Protein AF-A0A352CRG2-F1 (afdb_monomer)

Radius of gyration: 21.38 Å; Cα contacts (8 Å, |Δi|>4): 234; chains: 1; bounding box: 80×32×48 Å

Nearest PDB structures (foldseek):
  4ork-assembly2_B  TM=6.627E-01  e=2.868E-02  Staphylococcus aureus
  4ork-assembly3_C  TM=6.790E-01  e=1.159E-01  Staphylococcus aureus
  5iqh-assembly1_A  TM=6.568E-01  e=1.316E-01  Staphylococcus aureus
  6cav-assembly2_B  TM=5.443E-01  e=3.470E-02  Staphylococcus aureus
  5iqb-assembly1_A  TM=5.735E-01  e=1.021E-01  Staphylococcus aureus

Foldseek 3Di:
DDDDDDDDPPDDDDLQDEAEAECQPPPDADPVNVVVVVVCLVVRVYAYEYEQAEPRRVVVCVVVVVVVRYPYYHRAAADEQPPFDFPDADPFATKGDPDPWKIKGWGDLPDDPVVVVVVLVVQVVCVVVVHPGWNWDDWHHYPSTIIIMTTPDPDPPPDDD

Mean predicted aligned error: 10.31 Å

Sequence (161 aa):
MTRHSKMPPLRRSDPDARIVFDLEDLSYLSSMGLRIFLKLVKTEKSRISAVNVSPEVEDIFRMTGFDTLVDLSRKMRTVSADGCEIIGRGANGIVYRLNPDTIIKVFRADADISAVEREREKARAALLKGLPTAISYDVVRVGDSYGIVFEMIGACRSGRR

Secondary structure (DSSP, 8-state):
-----PPPP-----TT--EEEE-TT-----HHHHHHHHHHHHH--SPEEEEEE-HHHHHHHHHHTGGGTEEEEEPPPB---TT-EEEEEETTEEEEEEETTEEEEEEPTT--HHHHHHHHHHHHHHHHTT---PPEEEEEEETTEEEEEEE----------

Structure (mmCIF, N/CA/C/O backbone):
data_AF-A0A352CRG2-F1
#
_entry.id   AF-A0A352CRG2-F1
#
loop_
_atom_site.group_PDB
_atom_site.id
_atom_site.type_symbol
_atom_site.label_atom_id
_atom_site.label_alt_id
_atom_site.label_comp_id
_atom_site.label_asym_id
_atom_site.label_entity_id
_atom_site.label_seq_id
_atom_site.pdbx_PDB_ins_code
_atom_site.Cartn_x
_atom_site.Cartn_y
_atom_site.Cartn_z
_atom_site.occupancy
_atom_site.B_iso_or_equiv
_atom_site.auth_seq_id
_atom_site.auth_comp_id
_atom_site.auth_asym_id
_atom_site.auth_atom_id
_atom_site.pdbx_PDB_model_num
ATOM 1 N N . MET A 1 1 ? -45.956 5.974 14.005 1.00 36.09 1 MET A N 1
ATOM 2 C CA . MET A 1 1 ? -45.206 4.806 14.522 1.00 36.09 1 MET A CA 1
ATOM 3 C C . MET A 1 1 ? -44.542 4.118 13.339 1.00 36.09 1 MET A C 1
ATOM 5 O O . MET A 1 1 ? -45.182 3.312 12.681 1.00 36.09 1 MET A O 1
ATOM 9 N N . THR A 1 2 ? -43.301 4.478 13.013 1.00 35.69 2 THR A N 1
ATOM 10 C CA . THR A 1 2 ? -42.619 3.955 11.816 1.00 35.69 2 THR A CA 1
ATOM 11 C C . THR A 1 2 ? -41.452 3.091 12.271 1.00 35.69 2 THR A C 1
ATOM 13 O O . THR A 1 2 ? -40.553 3.560 12.965 1.00 35.69 2 THR A O 1
ATOM 16 N N . ARG A 1 3 ? -41.534 1.794 11.966 1.00 38.41 3 ARG A N 1
ATOM 17 C CA . ARG A 1 3 ? -40.576 0.768 12.385 1.00 38.41 3 ARG A CA 1
ATOM 18 C C . ARG A 1 3 ? -39.225 1.024 11.714 1.00 38.41 3 ARG A C 1
ATOM 20 O O . ARG A 1 3 ? -39.123 0.990 10.494 1.00 38.41 3 ARG A O 1
ATOM 27 N N . HIS A 1 4 ? -38.189 1.250 12.517 1.00 37.97 4 HIS A N 1
ATOM 28 C CA . HIS A 1 4 ? -36.805 1.159 12.066 1.00 37.97 4 HIS A CA 1
ATOM 29 C C . HIS A 1 4 ? -36.429 -0.318 11.930 1.00 37.97 4 HIS A C 1
ATOM 31 O O . HIS A 1 4 ? -36.310 -1.028 12.931 1.00 37.97 4 HIS A O 1
ATOM 37 N N . SER A 1 5 ? -36.247 -0.782 10.696 1.00 38.94 5 SER A N 1
ATOM 38 C CA . SER A 1 5 ? -35.639 -2.080 10.411 1.00 38.94 5 SER A CA 1
ATOM 39 C C . SER A 1 5 ? -34.173 -2.039 10.843 1.00 38.94 5 SER A C 1
ATOM 41 O O . SER A 1 5 ? -33.331 -1.443 10.177 1.00 38.94 5 SER A O 1
ATOM 43 N N . LYS A 1 6 ? -33.872 -2.626 12.005 1.00 39.84 6 LYS A N 1
ATOM 44 C CA . LYS A 1 6 ? -32.498 -2.874 12.452 1.00 39.84 6 LYS A CA 1
ATOM 45 C C . LYS A 1 6 ? -31.878 -3.941 11.546 1.00 39.84 6 LYS A C 1
ATOM 47 O O . LYS A 1 6 ? -32.430 -5.034 11.450 1.00 39.84 6 LYS A O 1
ATOM 52 N N . MET A 1 7 ? -30.725 -3.649 10.941 1.00 33.16 7 MET A N 1
ATOM 53 C CA . MET A 1 7 ? -29.838 -4.699 10.429 1.00 33.16 7 MET A CA 1
ATOM 54 C C . MET A 1 7 ? -29.457 -5.621 11.598 1.00 33.16 7 MET A C 1
ATOM 56 O O . MET A 1 7 ? -29.033 -5.111 12.643 1.00 33.16 7 MET A O 1
ATOM 60 N N . PRO A 1 8 ? -29.615 -6.948 11.475 1.00 36.31 8 PRO A N 1
ATOM 61 C CA . PRO A 1 8 ? -29.130 -7.860 12.497 1.00 36.31 8 PRO A CA 1
ATOM 62 C C . PRO A 1 8 ? -27.594 -7.808 12.524 1.00 36.31 8 PRO A C 1
ATOM 64 O O . PRO A 1 8 ? -26.971 -7.806 11.459 1.00 36.31 8 PRO A O 1
ATOM 67 N N . PRO A 1 9 ? -26.951 -7.757 13.704 1.00 42.97 9 PRO A N 1
ATOM 68 C CA . PRO A 1 9 ? -25.509 -7.912 13.769 1.00 42.97 9 PRO A CA 1
ATOM 69 C C . PRO A 1 9 ? -25.166 -9.357 13.395 1.00 42.97 9 PRO A C 1
ATOM 71 O O . PRO A 1 9 ? -25.642 -10.299 14.031 1.00 42.97 9 PRO A O 1
ATOM 74 N N . LEU A 1 10 ? -24.341 -9.530 12.362 1.00 45.72 10 LEU A N 1
ATOM 75 C CA . LEU A 1 10 ? -23.694 -10.798 12.033 1.00 45.72 10 LEU A CA 1
ATOM 76 C C . LEU A 1 10 ? -22.718 -11.133 13.174 1.00 45.72 10 LEU A C 1
ATOM 78 O O . LEU A 1 10 ? -21.550 -10.762 13.137 1.00 45.72 10 LEU A O 1
ATOM 82 N N . ARG A 1 11 ? -23.214 -11.759 14.247 1.00 49.91 11 ARG A N 1
ATOM 83 C CA . ARG A 1 11 ? -22.392 -12.195 15.382 1.00 49.91 11 ARG A CA 1
ATOM 84 C C . ARG A 1 11 ? -21.908 -13.619 15.152 1.00 49.91 11 ARG A C 1
ATOM 86 O O . ARG A 1 11 ? -22.693 -14.559 15.217 1.00 49.91 11 ARG A O 1
ATOM 93 N N . ARG A 1 12 ? -20.596 -13.770 14.975 1.00 43.00 12 ARG A N 1
ATOM 94 C CA . ARG A 1 12 ? -19.885 -15.004 15.316 1.00 43.00 12 ARG A CA 1
ATOM 95 C C . ARG A 1 12 ? -19.279 -14.774 16.699 1.00 43.00 12 ARG A C 1
ATOM 97 O O . ARG A 1 12 ? -18.514 -13.838 16.893 1.00 43.00 12 ARG A O 1
ATOM 104 N N . SER A 1 13 ? -19.749 -15.528 17.682 1.00 45.78 13 SER A N 1
ATOM 105 C CA . SER A 1 13 ? -19.364 -15.406 19.087 1.00 45.78 13 SER A CA 1
ATOM 106 C C . SER A 1 13 ? -17.970 -15.988 19.309 1.00 45.78 13 SER A C 1
ATOM 108 O O . SER A 1 13 ? -17.853 -17.177 19.583 1.00 45.78 13 SER A O 1
ATOM 110 N N . ASP A 1 14 ? -16.949 -15.140 19.196 1.00 51.28 14 ASP A N 1
ATOM 111 C CA . ASP A 1 14 ? -15.585 -15.407 19.657 1.00 51.28 14 ASP A CA 1
ATOM 112 C C . ASP A 1 14 ? -15.127 -14.228 20.542 1.00 51.28 14 ASP A C 1
ATOM 114 O O . ASP A 1 14 ? -15.203 -13.082 20.095 1.00 51.28 14 ASP A O 1
ATOM 118 N N . PRO A 1 15 ? -14.690 -14.445 21.797 1.00 50.12 15 PRO A N 1
ATOM 119 C CA . PRO A 1 15 ? -14.275 -13.371 22.712 1.00 50.12 15 PRO A CA 1
ATOM 120 C C . PRO A 1 15 ? -13.057 -12.565 22.234 1.00 50.12 15 PRO A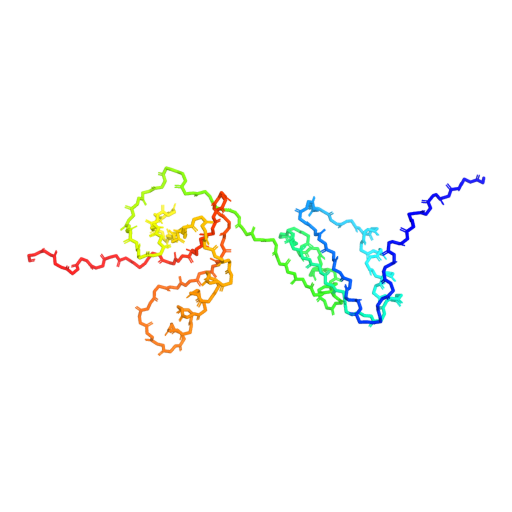 C 1
ATOM 122 O O . PRO A 1 15 ? -12.918 -11.401 22.604 1.00 50.12 15 PRO A O 1
ATOM 125 N N . ASP A 1 16 ? -12.220 -13.171 21.389 1.00 56.00 16 ASP A N 1
ATOM 126 C CA . ASP A 1 16 ? -11.061 -12.544 20.738 1.00 56.00 16 ASP A CA 1
ATOM 127 C C . ASP A 1 16 ? -11.359 -12.086 19.299 1.00 56.00 16 ASP A C 1
ATOM 129 O O . ASP A 1 16 ? -10.449 -11.686 18.565 1.00 56.00 16 ASP A O 1
A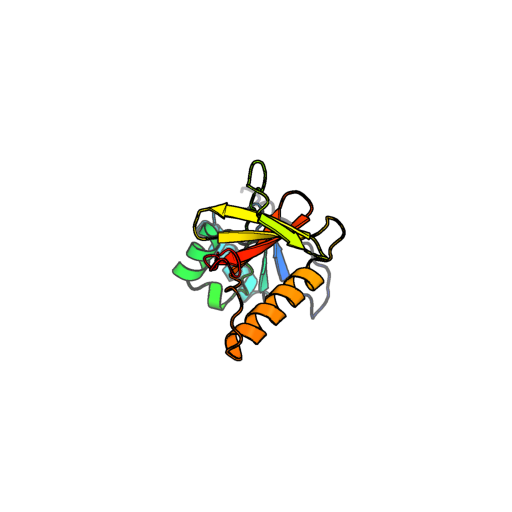TOM 133 N N . ALA A 1 17 ? -12.626 -12.139 18.865 1.00 62.12 17 ALA A N 1
ATOM 134 C CA . ALA A 1 17 ? -13.015 -11.720 17.527 1.00 62.12 17 ALA A CA 1
ATOM 135 C C . ALA A 1 17 ? -12.724 -10.227 17.340 1.00 62.12 17 ALA A C 1
ATOM 137 O O . ALA A 1 17 ? -13.428 -9.352 17.846 1.00 62.12 17 ALA A O 1
ATOM 138 N N . ARG A 1 18 ? -11.667 -9.931 16.584 1.00 73.81 18 ARG A N 1
ATOM 139 C CA . ARG A 1 18 ? -11.384 -8.575 16.119 1.00 73.81 18 ARG A CA 1
ATOM 140 C C . ARG A 1 18 ? -12.398 -8.202 15.053 1.00 73.81 18 ARG A C 1
ATOM 142 O O . ARG A 1 18 ? -12.633 -8.960 14.114 1.00 73.81 18 ARG A O 1
ATOM 149 N N . ILE A 1 19 ? -12.977 -7.017 15.191 1.00 84.56 19 ILE A N 1
ATOM 150 C CA . ILE A 1 19 ? -13.905 -6.487 14.198 1.00 84.56 19 ILE A CA 1
ATOM 151 C C . ILE A 1 19 ? -13.077 -5.793 13.124 1.00 84.56 19 ILE A C 1
ATOM 153 O O . ILE A 1 19 ? -12.396 -4.806 13.405 1.00 84.56 19 ILE A O 1
ATOM 157 N N . VAL A 1 20 ? -13.145 -6.321 11.905 1.00 88.44 20 VAL A N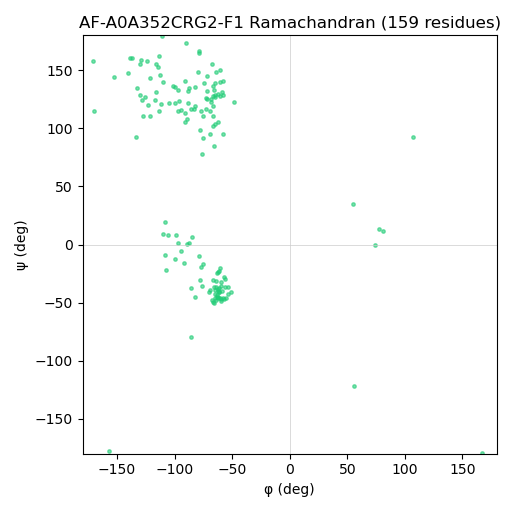 1
ATOM 158 C CA . VAL A 1 20 ? -12.467 -5.767 10.733 1.00 88.44 20 VAL A CA 1
ATOM 159 C C . VAL A 1 20 ? -13.518 -5.228 9.769 1.00 88.44 20 VAL A C 1
ATOM 161 O O . VAL A 1 20 ? -14.387 -5.971 9.315 1.00 88.44 20 VAL A O 1
ATOM 164 N N . PHE A 1 21 ? -13.442 -3.934 9.473 1.00 89.81 21 PHE A N 1
ATOM 165 C CA . PHE A 1 21 ? -14.234 -3.273 8.444 1.00 89.81 21 PHE A CA 1
ATOM 166 C C . PHE A 1 21 ? -13.436 -3.230 7.150 1.00 89.81 21 PHE A C 1
ATOM 168 O O . PHE A 1 21 ? -12.399 -2.575 7.098 1.00 89.81 21 PHE A O 1
ATOM 175 N N . ASP A 1 22 ? -13.920 -3.901 6.112 1.00 90.62 22 ASP A N 1
ATOM 176 C CA . ASP A 1 22 ? -13.399 -3.714 4.762 1.00 90.62 22 ASP A CA 1
ATOM 177 C C . ASP A 1 22 ? -14.076 -2.496 4.125 1.00 90.62 22 ASP A C 1
ATOM 179 O O . ASP A 1 22 ? -15.302 -2.459 3.997 1.00 90.62 22 ASP A O 1
ATOM 183 N N . LEU A 1 23 ? -13.283 -1.472 3.810 1.00 93.06 23 LEU A N 1
ATOM 184 C CA . LEU A 1 23 ? -13.744 -0.199 3.259 1.00 93.06 23 LEU A CA 1
ATOM 185 C C . LEU A 1 23 ? -13.370 -0.032 1.778 1.00 93.06 23 LEU A C 1
ATOM 187 O O . LEU A 1 23 ? -13.387 1.094 1.288 1.00 93.06 23 LEU A O 1
ATOM 191 N N . GLU A 1 24 ? -13.061 -1.123 1.064 1.00 89.94 24 GLU A N 1
ATOM 192 C CA . GLU A 1 24 ? -12.575 -1.081 -0.323 1.00 89.94 24 GLU A CA 1
ATOM 193 C C . GLU A 1 24 ? -13.441 -0.228 -1.268 1.00 89.94 24 GLU A C 1
ATOM 195 O O . GLU A 1 24 ? -12.893 0.528 -2.080 1.00 89.94 24 GLU A O 1
ATOM 200 N N . ASP A 1 25 ? -14.766 -0.320 -1.135 1.00 90.44 25 ASP A N 1
ATOM 201 C CA . ASP A 1 25 ? -15.750 0.391 -1.965 1.00 90.44 25 ASP A CA 1
ATOM 202 C C . ASP A 1 25 ? -16.276 1.691 -1.328 1.00 90.44 25 ASP A C 1
ATOM 204 O O . ASP A 1 25 ? -17.136 2.373 -1.893 1.00 90.44 25 ASP A O 1
ATOM 208 N N . LEU A 1 26 ? -15.787 2.062 -0.139 1.00 90.75 26 LEU A N 1
ATOM 209 C CA . LEU A 1 26 ? -16.226 3.268 0.553 1.00 90.75 26 LEU A CA 1
ATOM 210 C C . LEU A 1 26 ? -15.363 4.465 0.137 1.00 90.75 26 LEU A C 1
ATOM 212 O O . LEU A 1 26 ? -14.221 4.603 0.561 1.00 90.75 26 LEU A O 1
ATOM 216 N N . SER A 1 27 ? -15.939 5.371 -0.651 1.00 87.94 27 SER A N 1
ATOM 217 C CA . SER A 1 27 ? -15.269 6.598 -1.109 1.00 87.94 27 SER A CA 1
ATOM 218 C C . SER A 1 27 ? -15.483 7.811 -0.201 1.00 87.94 27 SER A C 1
ATOM 220 O O . SER A 1 27 ? -14.777 8.810 -0.315 1.00 87.94 27 SER A O 1
ATOM 222 N N . TYR A 1 28 ? -16.474 7.760 0.692 1.00 91.38 28 TYR A N 1
ATOM 223 C CA . TYR A 1 28 ? -16.806 8.871 1.575 1.00 91.38 28 TYR A CA 1
ATOM 224 C C . TYR A 1 28 ? -17.440 8.392 2.877 1.00 91.38 28 TYR A C 1
ATOM 226 O O . TYR A 1 28 ? -18.250 7.463 2.892 1.00 91.38 28 TYR A O 1
ATOM 234 N N . LEU A 1 29 ? -17.126 9.085 3.974 1.00 91.56 29 LEU A N 1
ATOM 235 C CA . LEU A 1 29 ? -17.644 8.773 5.298 1.00 91.56 29 LEU A CA 1
ATOM 236 C C . LEU A 1 29 ? -18.278 10.019 5.936 1.00 91.56 29 LEU A C 1
ATOM 238 O O . LEU A 1 29 ? -17.612 10.985 6.294 1.00 91.56 29 LEU A O 1
ATOM 242 N N . SER A 1 30 ? -19.605 9.995 6.072 1.00 92.44 30 SER A N 1
ATOM 243 C CA . SER A 1 30 ? -20.375 11.115 6.626 1.00 92.44 30 SER A CA 1
ATOM 244 C C . SER A 1 30 ? -20.316 11.177 8.158 1.00 92.44 30 SER A C 1
ATOM 246 O O . SER A 1 30 ? -20.001 10.197 8.836 1.00 92.44 30 SER A O 1
ATOM 248 N N . SER A 1 31 ? -20.751 12.301 8.742 1.00 91.31 31 SER A N 1
ATOM 249 C CA . SER A 1 31 ? -20.862 12.451 10.205 1.00 91.31 31 SER A CA 1
ATOM 250 C C . SER A 1 31 ? -21.761 11.396 10.866 1.00 91.31 31 SER A C 1
ATOM 252 O O . SER A 1 31 ? -21.570 11.050 12.032 1.00 91.31 31 SER A O 1
ATOM 254 N N . MET A 1 32 ? -22.750 10.863 10.143 1.00 90.12 32 MET A N 1
ATOM 255 C CA . MET A 1 32 ? -23.598 9.782 10.642 1.00 90.12 32 MET A CA 1
ATOM 256 C C . MET A 1 32 ? -22.868 8.434 10.611 1.00 90.12 32 MET A C 1
ATOM 258 O O . MET A 1 32 ? -23.005 7.662 11.557 1.00 90.12 32 MET A O 1
ATOM 262 N N . GLY A 1 33 ? -22.028 8.198 9.598 1.00 88.81 33 GLY A N 1
ATOM 263 C CA . GLY A 1 33 ? -21.127 7.044 9.540 1.00 88.81 33 GLY A CA 1
ATOM 264 C C . GLY A 1 33 ? -20.138 7.021 10.708 1.00 88.81 33 GLY A C 1
ATOM 265 O O . GLY A 1 33 ? -20.033 6.014 11.404 1.00 88.81 33 GLY A O 1
ATOM 266 N N . LEU A 1 34 ? -19.505 8.158 11.018 1.00 90.62 34 LEU A N 1
ATOM 267 C CA . LEU A 1 34 ? -18.592 8.274 12.168 1.00 90.62 34 LEU A CA 1
ATOM 268 C C . LEU A 1 34 ? -19.282 7.935 13.494 1.00 90.62 34 LEU A C 1
ATOM 270 O O . LEU A 1 34 ? -18.717 7.252 14.346 1.00 90.62 34 LEU A O 1
ATOM 274 N N . ARG A 1 35 ? -20.538 8.363 13.676 1.00 90.38 35 ARG A N 1
ATOM 275 C CA . ARG A 1 35 ? -21.312 8.033 14.885 1.00 90.38 35 ARG A CA 1
ATOM 276 C C . ARG A 1 35 ? -21.574 6.533 15.022 1.00 90.38 35 ARG A C 1
ATOM 278 O O . ARG A 1 35 ? -21.647 6.047 16.151 1.00 90.38 35 ARG A O 1
ATOM 285 N N . ILE A 1 36 ? -21.699 5.806 13.911 1.00 88.12 36 ILE A N 1
ATOM 286 C CA . ILE A 1 36 ? -21.822 4.343 13.923 1.00 88.12 36 ILE A CA 1
ATOM 287 C C . ILE A 1 36 ? -20.511 3.720 14.413 1.00 88.12 36 ILE A C 1
ATOM 289 O O . ILE A 1 36 ? -20.552 2.940 15.365 1.00 88.12 36 ILE A O 1
ATOM 293 N N . PHE A 1 37 ? -19.365 4.131 13.857 1.00 85.81 37 PHE A N 1
ATOM 294 C CA . PHE A 1 37 ? -18.044 3.700 14.336 1.00 85.81 37 PHE A CA 1
ATOM 295 C C . PHE A 1 37 ? -17.863 3.993 15.827 1.00 85.81 37 PHE A C 1
ATOM 297 O O . PHE A 1 37 ? -17.492 3.106 16.587 1.00 85.81 37 PHE A O 1
ATOM 304 N N . LEU A 1 38 ? -18.220 5.193 16.286 1.00 87.88 38 LEU A N 1
ATOM 305 C CA . LEU A 1 38 ? -18.092 5.570 17.695 1.00 87.88 38 LEU A CA 1
ATOM 306 C C . LEU A 1 38 ? -18.961 4.703 18.611 1.00 87.88 38 LEU A C 1
ATOM 308 O O . LEU A 1 38 ? -18.548 4.335 19.709 1.00 87.88 38 LEU A O 1
ATOM 312 N N . LYS A 1 39 ? -20.183 4.379 18.177 1.00 88.12 39 LYS A N 1
ATOM 313 C CA . LYS A 1 39 ? -21.074 3.494 18.930 1.00 88.12 39 LYS A CA 1
ATOM 314 C C . LYS A 1 39 ? -20.503 2.082 19.015 1.00 88.12 39 LYS A C 1
ATOM 316 O O . LYS A 1 39 ? -20.604 1.470 20.074 1.00 88.12 39 LYS A O 1
ATOM 321 N N . LEU A 1 40 ? -19.896 1.590 17.937 1.00 85.75 40 LEU A N 1
ATOM 322 C CA . LEU A 1 40 ? -19.236 0.288 17.902 1.00 85.75 40 LEU A CA 1
ATOM 323 C C . LEU A 1 40 ? -18.011 0.262 18.814 1.00 85.75 40 LEU A C 1
ATOM 325 O O . LEU A 1 40 ? -17.975 -0.580 19.697 1.00 85.75 40 LEU A O 1
ATOM 329 N N . VAL A 1 41 ? -17.103 1.237 18.704 1.00 84.44 41 VAL A N 1
ATOM 330 C CA . VAL A 1 41 ? -15.931 1.381 19.593 1.00 84.44 41 VAL A CA 1
ATOM 331 C C . VAL A 1 41 ? -16.340 1.415 21.072 1.00 84.44 41 VAL A C 1
ATOM 333 O O . VAL A 1 41 ? -15.644 0.884 21.925 1.00 84.44 41 VAL A O 1
ATOM 336 N N . LYS A 1 42 ? -17.483 2.030 21.404 1.00 85.31 42 LYS A N 1
ATOM 337 C CA . LYS A 1 42 ? -17.993 2.071 22.787 1.00 85.31 42 LYS A CA 1
ATOM 338 C C . LYS A 1 42 ? -18.666 0.777 23.244 1.00 85.31 42 LYS A C 1
ATOM 340 O O . LYS A 1 42 ? -18.707 0.511 24.442 1.00 85.31 42 LYS A O 1
ATOM 345 N N . THR A 1 43 ? -19.275 0.036 22.323 1.00 84.69 43 THR A N 1
ATOM 346 C CA . THR A 1 43 ? -20.027 -1.189 22.639 1.00 84.69 43 THR A CA 1
ATOM 347 C C . THR A 1 43 ? -19.098 -2.394 22.700 1.00 84.69 43 THR A C 1
ATOM 349 O O . THR A 1 43 ? -19.266 -3.272 23.543 1.00 84.69 43 THR A O 1
ATOM 352 N N . GLU A 1 44 ? -18.114 -2.419 21.812 1.00 80.62 44 GLU A N 1
ATOM 353 C CA . GLU A 1 44 ? -17.185 -3.516 21.628 1.00 80.62 44 GLU A CA 1
ATOM 354 C C . GLU A 1 44 ? -15.883 -3.170 22.351 1.00 80.62 44 GLU A C 1
ATOM 356 O O . GLU A 1 44 ? -15.260 -2.146 22.093 1.00 80.62 44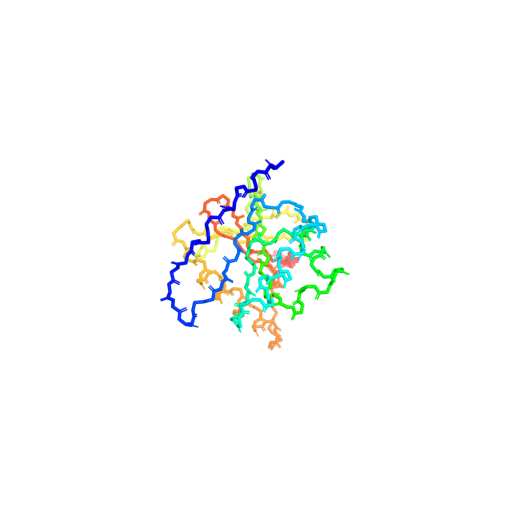 GLU A O 1
ATOM 361 N N . LYS A 1 45 ? -15.477 -4.016 23.302 1.00 71.19 45 LYS A N 1
ATOM 362 C CA . LYS A 1 45 ? -14.219 -3.834 24.050 1.00 71.19 45 LYS A CA 1
ATOM 363 C C . LYS A 1 45 ? -12.989 -4.279 23.250 1.00 71.19 45 LYS A C 1
ATOM 365 O O . LYS A 1 45 ? -11.861 -4.065 23.685 1.00 71.19 45 LYS A O 1
ATOM 370 N N . SER A 1 46 ? -13.214 -4.944 22.119 1.00 71.38 46 SER A N 1
ATOM 371 C CA . SER A 1 46 ? -12.194 -5.434 21.198 1.00 71.38 46 SER A CA 1
ATOM 372 C C . SER A 1 46 ? -11.677 -4.319 20.294 1.00 71.38 46 SER A C 1
ATOM 374 O O . SER A 1 46 ? -12.423 -3.429 19.888 1.00 71.38 46 SER A O 1
ATOM 376 N N . ARG A 1 47 ? -10.403 -4.419 19.912 1.00 74.25 47 ARG A N 1
ATOM 377 C CA . ARG A 1 47 ? -9.768 -3.503 18.961 1.00 74.25 47 ARG A CA 1
ATOM 378 C C . ARG A 1 47 ? -10.460 -3.599 17.594 1.00 74.25 47 ARG A C 1
ATOM 380 O O . ARG A 1 47 ? -10.673 -4.704 17.091 1.00 74.25 47 ARG A O 1
ATOM 387 N N . ILE A 1 48 ? -10.832 -2.449 17.034 1.00 87.75 48 ILE A N 1
ATOM 388 C CA . ILE A 1 48 ? -11.490 -2.338 15.728 1.00 87.75 48 ILE A CA 1
ATOM 389 C C . ILE A 1 48 ? -10.441 -1.954 14.688 1.00 87.75 48 ILE A C 1
ATOM 391 O O . ILE A 1 48 ? -9.640 -1.049 14.923 1.00 87.75 48 ILE A O 1
ATOM 395 N N . SER A 1 49 ? -10.471 -2.614 13.535 1.00 90.38 49 SER A N 1
ATOM 396 C CA . SER A 1 49 ? -9.606 -2.294 12.401 1.00 90.38 49 SER A CA 1
ATOM 397 C C . SER A 1 49 ? -10.443 -1.943 11.176 1.00 90.38 49 SER A C 1
ATOM 399 O O . SER A 1 49 ? -11.489 -2.546 10.943 1.00 90.38 49 SER A O 1
ATOM 401 N N . ALA A 1 50 ? -9.981 -0.985 10.382 1.00 91.06 50 ALA A N 1
ATOM 402 C CA . ALA A 1 50 ? -10.518 -0.679 9.065 1.00 91.06 50 ALA A CA 1
ATOM 403 C C . ALA A 1 50 ? -9.425 -0.924 8.022 1.00 91.06 50 ALA A C 1
ATOM 405 O O . ALA A 1 50 ? -8.329 -0.378 8.129 1.00 91.06 50 ALA A O 1
ATOM 406 N N . VAL A 1 51 ? -9.711 -1.766 7.035 1.00 92.31 51 VAL A N 1
ATOM 407 C CA . VAL A 1 51 ? -8.787 -2.142 5.961 1.00 92.31 51 VAL A CA 1
ATOM 408 C C . VAL A 1 51 ? -9.287 -1.622 4.622 1.00 92.31 51 VAL A C 1
ATOM 410 O O . VAL A 1 51 ? -10.453 -1.254 4.489 1.00 92.31 51 VAL A O 1
ATOM 413 N N . ASN A 1 52 ? -8.390 -1.571 3.639 1.00 91.56 52 ASN A N 1
ATOM 414 C CA . ASN A 1 52 ? -8.666 -1.038 2.307 1.00 91.56 52 ASN A CA 1
ATOM 415 C C . ASN A 1 52 ? -9.221 0.397 2.320 1.00 91.56 52 ASN A C 1
ATOM 417 O O . ASN A 1 52 ? -10.039 0.769 1.484 1.00 91.56 52 ASN A O 1
ATOM 421 N N . VAL A 1 53 ? -8.759 1.217 3.267 1.00 93.06 53 VAL A N 1
ATOM 422 C CA . VAL A 1 53 ? -9.244 2.589 3.451 1.00 93.06 53 VAL A CA 1
ATOM 423 C C . VAL A 1 53 ? -8.729 3.494 2.328 1.00 93.06 53 VAL A C 1
ATOM 425 O O . VAL A 1 53 ? -7.519 3.553 2.088 1.00 93.06 53 VAL A O 1
ATOM 428 N N . SER A 1 54 ? -9.628 4.199 1.634 1.00 92.56 54 SER A N 1
ATOM 429 C CA . SER A 1 54 ? -9.237 5.187 0.618 1.00 92.56 54 SER A CA 1
ATOM 430 C C . SER A 1 54 ? -8.532 6.397 1.257 1.00 92.56 54 SER A C 1
ATOM 432 O O . SER A 1 54 ? -8.784 6.689 2.430 1.00 92.56 54 SER A O 1
ATOM 434 N N . PRO A 1 55 ? -7.683 7.135 0.515 1.00 91.19 55 PRO A N 1
ATOM 435 C CA . PRO A 1 55 ? -7.049 8.353 1.026 1.00 91.19 55 PRO A CA 1
ATOM 436 C C . PRO A 1 55 ? -8.058 9.368 1.581 1.00 91.19 55 PRO A C 1
ATOM 438 O O . PRO A 1 55 ? -7.857 9.908 2.663 1.00 91.19 55 PRO A O 1
ATOM 441 N N . GLU A 1 56 ? -9.183 9.566 0.891 1.00 92.19 56 GLU A N 1
ATOM 442 C CA . GLU A 1 56 ? -10.230 10.516 1.279 1.00 92.19 56 GLU A CA 1
ATOM 443 C C . GLU A 1 56 ? -10.897 10.114 2.598 1.00 92.19 56 GLU A C 1
ATOM 445 O O . GLU A 1 56 ? -11.147 10.951 3.467 1.00 92.19 56 GLU A O 1
ATOM 450 N N . VAL A 1 57 ? -11.183 8.821 2.770 1.00 93.88 57 VAL A N 1
ATOM 451 C CA . VAL A 1 57 ? -11.774 8.303 4.006 1.00 93.88 57 VAL A CA 1
ATOM 452 C C . VAL A 1 57 ? -10.761 8.352 5.148 1.00 93.88 57 VAL A C 1
ATOM 454 O O . VAL A 1 57 ? -11.118 8.739 6.260 1.00 93.88 57 VAL A O 1
ATOM 457 N N . GLU A 1 58 ? -9.499 8.011 4.893 1.00 93.88 58 GLU A N 1
ATOM 458 C CA . GLU A 1 58 ? -8.432 8.105 5.890 1.00 93.88 58 GLU A CA 1
ATOM 459 C C . GLU A 1 58 ? -8.220 9.545 6.370 1.00 93.88 58 GLU A C 1
ATOM 461 O O . GLU A 1 58 ? -8.078 9.770 7.573 1.00 93.88 58 GLU A O 1
ATOM 466 N N . ASP A 1 59 ? -8.261 10.524 5.466 1.00 93.81 59 ASP A N 1
ATOM 467 C CA . ASP A 1 59 ? -8.171 11.941 5.819 1.00 93.81 59 ASP A CA 1
ATOM 468 C C . ASP A 1 59 ? -9.339 12.370 6.715 1.00 93.81 59 ASP A C 1
ATOM 470 O O . ASP A 1 59 ? -9.132 13.092 7.690 1.00 93.81 59 ASP A O 1
ATOM 474 N N . ILE A 1 60 ? -10.556 11.868 6.470 1.00 94.81 60 ILE A N 1
ATOM 475 C CA . ILE A 1 60 ? -11.705 12.090 7.365 1.00 94.81 60 ILE A CA 1
ATOM 476 C C . ILE A 1 60 ? -11.454 11.459 8.742 1.00 94.81 60 ILE A C 1
ATOM 478 O O . ILE A 1 60 ? -11.698 12.109 9.764 1.00 94.81 60 ILE A O 1
ATOM 482 N N . PHE A 1 61 ? -10.957 10.218 8.798 1.00 94.19 61 PHE A N 1
ATOM 483 C CA . PHE A 1 61 ? -10.616 9.556 10.062 1.00 94.19 61 PHE A CA 1
ATOM 484 C C . PHE A 1 61 ? -9.592 10.371 10.863 1.00 94.19 61 PHE A C 1
ATOM 486 O O . PHE A 1 61 ? -9.823 10.627 12.044 1.00 94.19 61 PHE A O 1
ATOM 493 N N . ARG A 1 62 ? -8.520 10.842 10.216 1.00 93.38 62 ARG A N 1
ATOM 494 C CA . ARG A 1 62 ? -7.467 11.659 10.843 1.00 93.38 62 ARG A CA 1
ATOM 495 C C . ARG A 1 62 ? -7.964 13.036 11.267 1.00 93.38 62 ARG A C 1
ATOM 497 O O . ARG A 1 62 ? -7.747 13.446 12.402 1.00 93.38 62 ARG A O 1
ATOM 504 N N . MET A 1 63 ? -8.676 13.745 10.389 1.00 93.19 63 MET A N 1
ATOM 505 C CA . MET A 1 63 ? -9.218 15.080 10.677 1.00 93.19 63 MET A CA 1
ATOM 506 C C . MET A 1 63 ? -10.171 15.058 11.878 1.00 93.19 63 MET A C 1
ATOM 508 O O . MET A 1 63 ? -10.258 16.030 12.626 1.00 93.19 63 MET A O 1
ATOM 512 N N . THR A 1 64 ? -10.887 13.949 12.072 1.00 92.38 64 THR A N 1
ATOM 513 C CA . THR A 1 64 ? -11.824 13.775 13.190 1.00 92.38 64 THR A CA 1
ATOM 514 C C . THR A 1 64 ? -11.223 13.073 14.411 1.00 92.38 64 THR A C 1
ATOM 516 O O . THR A 1 64 ? -11.895 12.990 15.440 1.00 92.38 64 THR A O 1
ATOM 519 N N . GLY A 1 65 ? -9.977 12.593 14.329 1.00 90.56 65 GLY A N 1
ATOM 520 C CA . GLY A 1 65 ? -9.254 11.911 15.408 1.00 90.56 65 GLY A CA 1
ATOM 521 C C . GLY A 1 65 ? -9.661 10.453 15.652 1.00 90.56 65 GLY A C 1
ATOM 522 O O . GLY A 1 65 ? -9.318 9.879 16.688 1.00 90.56 65 GLY A O 1
ATOM 523 N N . PHE A 1 66 ? -10.415 9.834 14.740 1.00 90.19 66 PHE A N 1
ATOM 524 C CA . PHE A 1 66 ? -10.845 8.437 14.872 1.00 90.19 66 PHE A CA 1
ATOM 525 C C . PHE A 1 66 ? -9.729 7.424 14.579 1.00 90.19 66 PHE A C 1
ATOM 527 O O . PHE A 1 66 ? -9.850 6.269 14.982 1.00 90.19 66 PHE A O 1
ATOM 534 N N . ASP A 1 67 ? -8.641 7.838 13.934 1.00 89.88 67 ASP A N 1
ATOM 535 C CA . ASP A 1 67 ? -7.421 7.041 13.751 1.00 89.88 67 ASP A CA 1
ATOM 536 C C . ASP A 1 67 ? -6.765 6.639 15.087 1.00 89.88 67 ASP A C 1
ATOM 538 O O . ASP A 1 67 ? -6.034 5.657 15.154 1.00 89.88 67 ASP A O 1
ATOM 542 N N . THR A 1 68 ? -7.084 7.344 16.178 1.00 89.06 68 THR A N 1
ATOM 543 C CA . THR A 1 68 ? -6.668 6.968 17.542 1.00 89.06 68 THR A CA 1
ATOM 544 C C . THR A 1 68 ? -7.489 5.821 18.141 1.00 89.06 68 THR A C 1
ATOM 546 O O . THR A 1 68 ? -7.061 5.187 19.105 1.00 89.06 68 THR A O 1
ATOM 549 N N . LEU A 1 69 ? -8.681 5.562 17.592 1.00 87.50 69 LEU A N 1
ATOM 550 C CA . LEU A 1 69 ? -9.646 4.580 18.095 1.00 87.50 69 LEU A CA 1
ATOM 551 C C . LEU A 1 69 ? -9.738 3.333 17.208 1.00 87.50 69 LEU A C 1
ATOM 553 O O . LEU A 1 69 ? -10.210 2.291 17.666 1.00 87.50 69 LEU A O 1
ATOM 557 N N . VAL A 1 70 ? -9.336 3.450 15.942 1.00 88.12 70 VAL A N 1
ATOM 558 C CA . VAL A 1 70 ? -9.469 2.416 14.915 1.00 88.12 70 VAL A CA 1
ATOM 559 C C . VAL A 1 70 ? -8.127 2.235 14.220 1.00 88.12 70 VAL A C 1
ATOM 561 O O . VAL A 1 70 ? -7.556 3.200 13.720 1.00 88.12 70 VAL A O 1
ATOM 564 N N . ASP A 1 71 ? -7.645 0.995 14.134 1.00 90.00 71 ASP A N 1
ATOM 565 C CA . ASP A 1 71 ? -6.435 0.703 13.364 1.00 90.00 71 ASP A CA 1
ATOM 566 C C . ASP A 1 71 ? -6.743 0.801 11.868 1.00 90.00 71 ASP A C 1
ATOM 568 O O . ASP A 1 71 ? -7.540 0.020 11.344 1.00 90.00 71 ASP A O 1
ATOM 572 N N . LEU A 1 72 ? -6.107 1.743 11.175 1.00 91.81 72 LEU A N 1
ATOM 573 C CA . LEU A 1 72 ? -6.330 1.972 9.749 1.00 91.81 72 LEU A CA 1
ATOM 574 C C . LEU A 1 72 ? -5.266 1.269 8.902 1.00 91.81 72 LEU A C 1
ATOM 576 O O . LEU A 1 72 ? -4.067 1.407 9.143 1.00 91.81 72 LEU A O 1
ATOM 580 N N . SER A 1 73 ? -5.708 0.572 7.859 1.00 91.00 73 SER A N 1
ATOM 581 C CA . SER A 1 73 ? -4.860 0.037 6.799 1.00 91.00 73 SER A CA 1
ATOM 582 C C . SER A 1 73 ? -5.327 0.565 5.445 1.00 91.00 73 SER A C 1
ATOM 584 O O . SER A 1 73 ? -6.478 0.374 5.047 1.00 91.00 73 SER A O 1
ATOM 586 N N . ARG A 1 74 ? -4.432 1.273 4.751 1.00 89.62 74 ARG A N 1
ATOM 587 C CA . ARG A 1 74 ? -4.724 1.922 3.468 1.00 89.62 74 ARG A CA 1
ATOM 588 C C . ARG A 1 74 ? -5.061 0.905 2.385 1.00 89.62 74 ARG A C 1
ATOM 590 O O . ARG A 1 74 ? -4.482 -0.178 2.331 1.00 89.62 74 ARG A O 1
ATOM 597 N N . LYS A 1 75 ? -5.927 1.314 1.459 1.00 89.62 75 LYS A N 1
ATOM 598 C CA . LYS A 1 75 ? -6.131 0.624 0.188 1.00 89.62 75 LYS A CA 1
ATOM 599 C C . LYS A 1 75 ? -4.816 0.566 -0.577 1.00 89.62 75 LYS A C 1
ATOM 601 O O . LYS A 1 75 ? -4.132 1.579 -0.735 1.00 89.62 75 LYS A O 1
ATOM 606 N N . MET A 1 76 ? -4.475 -0.626 -1.063 1.00 88.81 76 MET A N 1
ATOM 607 C CA . MET A 1 76 ? -3.319 -0.800 -1.930 1.00 88.81 76 MET A CA 1
ATOM 608 C C . MET A 1 76 ? -3.510 0.034 -3.198 1.00 88.81 76 MET A C 1
ATOM 610 O O . MET A 1 76 ? -4.523 -0.070 -3.893 1.00 88.81 76 MET A O 1
ATOM 614 N N . ARG A 1 77 ? -2.514 0.860 -3.515 1.00 90.94 77 ARG A N 1
ATOM 615 C CA . ARG A 1 77 ? -2.516 1.649 -4.744 1.00 90.94 77 ARG A CA 1
ATOM 616 C C . ARG A 1 77 ? -2.454 0.718 -5.954 1.00 90.94 77 ARG A C 1
ATOM 618 O O . ARG A 1 77 ? -1.705 -0.255 -5.955 1.00 90.94 77 ARG A O 1
ATOM 625 N N . THR A 1 78 ? -3.226 1.032 -6.989 1.00 92.38 78 THR A N 1
ATOM 626 C CA . THR A 1 78 ? -3.180 0.322 -8.275 1.00 92.38 78 THR A CA 1
ATOM 627 C C . THR A 1 78 ? -2.394 1.147 -9.285 1.00 92.38 78 THR A C 1
ATOM 629 O O . THR A 1 78 ? -2.569 2.362 -9.366 1.00 92.38 78 THR A O 1
ATOM 632 N N . VAL A 1 79 ? -1.518 0.493 -10.041 1.00 94.31 79 VAL A N 1
ATOM 633 C CA . VAL A 1 79 ? -0.682 1.104 -11.079 1.00 94.31 79 VAL A CA 1
ATOM 634 C C . VAL A 1 79 ? -0.769 0.238 -12.334 1.00 94.31 79 VAL A C 1
ATOM 636 O O . VAL A 1 79 ? -0.658 -0.981 -12.244 1.00 94.31 79 VAL A O 1
ATOM 639 N N . SER A 1 80 ? -0.951 0.853 -13.504 1.00 93.62 80 SER A N 1
ATOM 640 C CA . SER A 1 80 ? -0.799 0.154 -14.787 1.00 93.62 80 SER A CA 1
ATOM 641 C C . SER A 1 80 ? 0.641 0.289 -15.287 1.00 93.62 80 SER A C 1
ATOM 643 O O . SER A 1 80 ? 1.258 1.344 -15.141 1.00 93.62 80 SER A O 1
ATOM 645 N N . ALA A 1 81 ? 1.166 -0.794 -15.860 1.00 92.62 81 ALA A N 1
ATOM 646 C CA . ALA A 1 81 ? 2.439 -0.818 -16.581 1.00 92.62 81 ALA A CA 1
ATOM 647 C C . ALA A 1 81 ? 2.233 -0.913 -18.108 1.00 92.62 81 ALA A C 1
ATOM 649 O O . ALA A 1 81 ? 3.191 -1.128 -18.854 1.00 92.62 81 ALA A O 1
ATOM 650 N N . ASP A 1 82 ? 0.991 -0.786 -18.583 1.00 92.25 82 ASP A N 1
ATOM 651 C CA . ASP A 1 82 ? 0.659 -0.925 -19.997 1.00 92.25 82 ASP A CA 1
ATOM 652 C C . ASP A 1 82 ? 1.275 0.222 -20.800 1.00 92.25 82 ASP A C 1
ATOM 654 O O . ASP A 1 82 ? 1.124 1.398 -20.472 1.00 92.25 82 ASP A O 1
ATOM 658 N N . GLY A 1 83 ? 2.006 -0.122 -21.861 1.00 92.56 83 GLY A N 1
ATOM 659 C CA . GLY A 1 83 ? 2.719 0.857 -22.684 1.00 92.56 83 GLY A CA 1
ATOM 660 C C . GLY A 1 83 ? 3.981 1.448 -22.041 1.00 92.56 83 GLY A C 1
ATOM 661 O O . GLY A 1 83 ? 4.662 2.241 -22.691 1.00 92.56 83 GLY A O 1
ATOM 662 N N . CYS A 1 84 ? 4.339 1.059 -20.813 1.00 94.38 84 CYS A N 1
ATOM 663 C CA . CYS A 1 84 ? 5.584 1.495 -20.185 1.00 94.38 84 CYS A CA 1
ATOM 664 C C . CYS A 1 84 ? 6.817 0.839 -20.832 1.00 94.38 84 CYS A C 1
ATOM 666 O O . CYS A 1 84 ? 6.812 -0.338 -21.200 1.00 94.38 84 CYS A O 1
ATOM 668 N N . GLU A 1 85 ? 7.918 1.591 -20.912 1.00 95.00 85 GLU A N 1
ATOM 669 C CA . GLU A 1 85 ? 9.206 1.086 -21.400 1.00 95.00 85 GLU A CA 1
ATOM 670 C C . GLU A 1 85 ? 9.755 0.012 -20.449 1.00 95.00 85 GLU A C 1
ATOM 672 O O . GLU A 1 85 ? 9.898 0.251 -19.248 1.00 95.00 85 GLU A O 1
ATOM 677 N N . ILE A 1 86 ? 10.130 -1.152 -20.982 1.00 95.56 86 ILE A N 1
ATOM 678 C CA . ILE A 1 86 ? 10.873 -2.162 -20.220 1.00 95.56 86 ILE A CA 1
ATOM 679 C C . ILE A 1 86 ? 12.332 -1.724 -20.128 1.00 95.56 86 ILE A C 1
ATOM 681 O O . ILE A 1 86 ? 13.050 -1.723 -21.125 1.00 95.56 86 ILE A O 1
ATOM 685 N N . ILE A 1 87 ? 12.788 -1.430 -18.915 1.00 92.12 87 ILE A N 1
ATOM 686 C CA . ILE A 1 87 ? 14.177 -1.031 -18.643 1.00 92.12 87 ILE A CA 1
ATOM 687 C C . ILE A 1 87 ? 15.027 -2.184 -18.105 1.00 92.12 87 ILE A C 1
ATOM 689 O O . ILE A 1 87 ? 16.251 -2.087 -18.048 1.00 92.12 87 ILE A O 1
ATOM 693 N N . GLY A 1 88 ? 14.396 -3.294 -17.715 1.00 90.69 88 GLY A N 1
ATOM 694 C CA . GLY A 1 88 ? 15.107 -4.471 -17.240 1.00 90.69 88 GLY A CA 1
ATOM 695 C C . GLY A 1 88 ? 14.211 -5.689 -17.064 1.00 90.69 88 GLY A C 1
ATOM 696 O O . GLY A 1 88 ? 12.999 -5.588 -16.889 1.00 90.69 88 GLY A O 1
ATOM 697 N N . ARG A 1 89 ? 14.825 -6.871 -17.084 1.00 92.62 89 ARG A N 1
ATOM 698 C CA . ARG A 1 89 ? 14.183 -8.141 -16.729 1.00 92.62 89 ARG A CA 1
ATOM 699 C C . ARG A 1 89 ? 14.976 -8.745 -15.578 1.00 92.62 89 ARG A C 1
ATOM 701 O O . ARG A 1 89 ? 16.139 -9.095 -15.750 1.00 92.62 89 ARG A O 1
ATOM 708 N N . GLY A 1 90 ? 14.373 -8.780 -14.396 1.00 78.69 90 GLY A N 1
ATOM 709 C CA . GLY A 1 90 ? 14.968 -9.381 -13.207 1.00 78.69 90 GLY A CA 1
ATOM 710 C C . GLY A 1 90 ? 14.608 -10.861 -13.084 1.00 78.69 90 GLY A C 1
ATOM 711 O O . GLY A 1 90 ? 13.757 -11.370 -13.807 1.00 78.69 90 GLY A O 1
ATOM 712 N N . ALA A 1 91 ? 15.212 -11.545 -12.111 1.00 79.50 91 ALA A N 1
ATOM 713 C CA . ALA A 1 91 ? 14.943 -12.965 -11.857 1.00 79.50 91 ALA A CA 1
ATOM 714 C C . ALA A 1 91 ? 13.465 -13.254 -11.519 1.00 79.50 91 ALA A C 1
ATOM 716 O O . ALA A 1 91 ? 12.914 -14.266 -11.938 1.00 79.50 91 ALA A O 1
ATOM 717 N N . ASN A 1 92 ? 12.814 -12.333 -10.800 1.00 86.12 92 ASN A N 1
ATOM 718 C CA . ASN A 1 92 ? 11.468 -12.529 -10.246 1.00 86.12 92 ASN A CA 1
ATOM 719 C C . ASN A 1 92 ? 10.391 -11.670 -10.928 1.00 86.12 92 ASN A C 1
ATOM 721 O O . ASN A 1 92 ? 9.276 -11.578 -10.419 1.00 86.12 92 ASN A O 1
ATOM 725 N N . GLY A 1 93 ? 10.713 -10.991 -12.033 1.00 91.44 93 GLY A N 1
ATOM 726 C CA . GLY A 1 93 ? 9.790 -10.029 -12.629 1.00 91.44 93 GLY A CA 1
ATOM 727 C C . GLY A 1 93 ? 10.403 -9.125 -13.691 1.00 91.44 93 GLY A C 1
ATOM 728 O O . GLY A 1 93 ? 11.592 -9.203 -14.000 1.00 91.44 93 GLY A O 1
ATOM 729 N N . ILE A 1 94 ? 9.581 -8.240 -14.241 1.00 95.00 94 ILE A N 1
ATOM 730 C CA . ILE A 1 94 ? 9.967 -7.277 -15.277 1.00 95.00 94 ILE A CA 1
ATOM 731 C C . ILE A 1 94 ? 9.965 -5.878 -14.663 1.00 95.00 94 ILE A C 1
ATOM 733 O O . ILE A 1 94 ? 9.098 -5.550 -13.858 1.00 95.00 94 ILE A O 1
ATOM 737 N N . VAL A 1 95 ? 10.957 -5.066 -15.019 1.00 94.94 95 VAL A N 1
ATOM 738 C CA . VAL A 1 95 ? 11.091 -3.690 -14.546 1.00 94.94 95 VAL A CA 1
ATOM 739 C C . VAL A 1 95 ? 10.685 -2.737 -15.662 1.00 94.94 95 VAL A C 1
ATOM 741 O O . VAL A 1 95 ? 11.283 -2.748 -16.742 1.00 94.94 95 VAL A O 1
ATOM 744 N N . TYR A 1 96 ? 9.689 -1.907 -15.378 1.00 95.56 96 TYR A N 1
ATOM 745 C CA . TYR A 1 96 ? 9.154 -0.903 -16.288 1.00 95.56 96 TYR A CA 1
ATOM 746 C C . TYR A 1 96 ? 9.462 0.500 -15.776 1.00 95.56 96 TYR A C 1
ATOM 748 O O . TYR A 1 96 ? 9.462 0.743 -14.568 1.00 95.56 96 TYR A O 1
ATOM 756 N N . ARG A 1 97 ? 9.689 1.440 -16.690 1.00 95.06 97 ARG A N 1
ATOM 757 C CA . ARG A 1 97 ? 9.767 2.864 -16.365 1.00 95.06 97 ARG A CA 1
ATOM 758 C C . ARG A 1 97 ? 8.355 3.440 -16.279 1.00 95.06 97 ARG A C 1
ATOM 760 O O . ARG A 1 97 ? 7.641 3.427 -17.277 1.00 95.06 97 ARG A O 1
ATOM 767 N N . LEU A 1 98 ? 7.971 3.958 -15.111 1.00 93.31 98 LEU A N 1
ATOM 768 C CA . LEU A 1 98 ? 6.678 4.632 -14.938 1.00 93.31 98 LEU A CA 1
ATOM 769 C C . LEU A 1 98 ? 6.747 6.084 -15.413 1.00 93.31 98 LEU A C 1
ATOM 771 O O . LEU A 1 98 ? 5.858 6.556 -16.113 1.00 93.31 98 LEU A O 1
ATOM 775 N N . ASN A 1 99 ? 7.806 6.793 -15.025 1.00 92.31 99 ASN A N 1
ATOM 776 C CA . ASN A 1 99 ? 8.075 8.180 -15.403 1.00 92.31 99 ASN A CA 1
ATOM 777 C C . ASN A 1 99 ? 9.595 8.460 -15.274 1.00 92.31 99 ASN A C 1
ATOM 779 O O . ASN A 1 99 ? 10.349 7.526 -14.988 1.00 92.31 99 ASN A O 1
ATOM 783 N N . PRO A 1 100 ? 10.090 9.689 -15.526 1.00 90.75 100 PRO A N 1
ATOM 784 C CA . PRO A 1 100 ? 11.525 9.983 -15.458 1.00 90.75 100 PRO A CA 1
ATOM 785 C C . PRO A 1 100 ? 12.194 9.645 -14.118 1.00 90.75 100 PRO A C 1
ATOM 787 O O . PRO A 1 100 ? 13.364 9.266 -14.122 1.00 90.75 100 PRO A O 1
ATOM 790 N N . ASP A 1 101 ? 11.444 9.707 -13.016 1.00 91.00 101 ASP A N 1
ATOM 791 C CA . ASP A 1 101 ? 11.977 9.609 -11.653 1.00 91.00 101 ASP A CA 1
ATOM 792 C C . ASP A 1 101 ? 11.638 8.283 -10.960 1.00 91.00 101 ASP A C 1
ATOM 794 O O . ASP A 1 101 ? 12.155 7.996 -9.882 1.00 91.00 101 ASP A O 1
ATOM 798 N N . THR A 1 102 ? 10.768 7.453 -11.545 1.00 93.75 102 THR A N 1
ATOM 799 C CA . THR A 1 102 ? 10.280 6.226 -10.900 1.00 93.75 102 THR A CA 1
ATOM 800 C C . THR A 1 102 ? 10.142 5.049 -11.854 1.00 93.75 102 THR A C 1
ATOM 802 O O . THR A 1 102 ? 9.799 5.167 -13.036 1.00 93.75 102 THR A O 1
ATOM 805 N N . ILE A 1 103 ? 10.375 3.868 -11.292 1.00 94.81 103 ILE A N 1
ATOM 806 C CA . ILE A 1 103 ? 10.281 2.580 -11.970 1.00 94.81 103 ILE A CA 1
ATOM 807 C C . ILE A 1 103 ? 9.411 1.636 -11.153 1.00 94.81 103 ILE A C 1
ATOM 809 O O . ILE A 1 103 ? 9.269 1.791 -9.941 1.00 94.81 103 ILE A O 1
ATOM 813 N N . ILE A 1 104 ? 8.865 0.616 -11.801 1.00 95.44 104 ILE A N 1
ATOM 814 C CA . ILE A 1 104 ? 8.116 -0.446 -11.141 1.00 95.44 104 ILE A CA 1
ATOM 815 C C . ILE A 1 104 ? 8.702 -1.803 -11.501 1.00 95.44 104 ILE A C 1
ATOM 817 O O . ILE A 1 104 ? 8.844 -2.144 -12.673 1.00 95.44 104 ILE A O 1
ATOM 821 N N . LYS A 1 105 ? 9.027 -2.602 -10.485 1.00 94.88 105 LYS A N 1
ATOM 822 C CA . LYS A 1 105 ? 9.320 -4.028 -10.658 1.00 94.88 105 LYS A CA 1
ATOM 823 C C . LYS A 1 105 ? 8.014 -4.789 -10.493 1.00 94.88 105 LYS A C 1
ATOM 825 O O . LYS A 1 105 ? 7.534 -4.921 -9.371 1.00 94.88 105 LYS A O 1
ATOM 830 N N . VAL A 1 106 ? 7.455 -5.273 -11.596 1.00 95.94 106 VAL A N 1
ATOM 831 C CA . VAL A 1 106 ? 6.243 -6.100 -11.619 1.00 95.94 106 VAL A CA 1
ATOM 832 C C . VAL A 1 106 ? 6.654 -7.556 -11.472 1.00 95.94 106 VAL A C 1
ATOM 834 O O . VAL A 1 106 ? 7.450 -8.070 -12.263 1.00 95.94 106 VAL A O 1
ATOM 837 N N . PHE A 1 107 ? 6.142 -8.207 -10.435 1.00 95.06 107 PHE A N 1
ATOM 838 C CA . PHE A 1 107 ? 6.421 -9.605 -10.144 1.00 95.06 107 PHE A CA 1
ATOM 839 C C . PHE A 1 107 ? 5.583 -10.516 -11.037 1.00 95.06 107 PHE A C 1
ATOM 841 O O . PHE A 1 107 ? 4.624 -10.093 -11.679 1.00 95.06 107 PHE A O 1
ATOM 848 N N . ARG A 1 108 ? 5.974 -11.787 -11.097 1.00 93.12 108 ARG A N 1
ATOM 849 C CA . ARG A 1 108 ? 5.188 -12.814 -11.783 1.00 93.12 108 ARG A CA 1
ATOM 850 C C . ARG A 1 108 ? 3.799 -12.940 -11.138 1.00 93.12 108 ARG A C 1
ATOM 852 O O . ARG A 1 108 ? 3.663 -12.724 -9.938 1.00 93.12 108 ARG A O 1
ATOM 859 N N . ALA A 1 109 ? 2.796 -13.326 -11.925 1.00 87.75 109 ALA A N 1
ATOM 860 C CA . ALA A 1 109 ? 1.405 -13.420 -11.467 1.00 87.75 109 ALA A CA 1
ATOM 861 C C . ALA A 1 109 ? 1.182 -14.435 -10.329 1.00 87.75 109 ALA A C 1
ATOM 863 O O . ALA A 1 109 ? 0.226 -14.318 -9.575 1.00 87.75 109 ALA A O 1
ATOM 864 N N . ASP A 1 110 ? 2.074 -15.415 -10.181 1.00 88.44 110 ASP A N 1
ATOM 865 C CA . ASP A 1 110 ? 2.062 -16.423 -9.117 1.00 88.44 110 ASP A CA 1
ATOM 866 C C . ASP A 1 110 ? 2.796 -15.980 -7.838 1.00 88.44 110 ASP A C 1
ATOM 868 O O . ASP A 1 110 ? 2.893 -16.747 -6.879 1.00 88.44 110 ASP A O 1
ATOM 872 N N . ALA A 1 111 ? 3.334 -14.758 -7.801 1.00 88.12 111 ALA A N 1
ATOM 873 C CA . ALA A 1 111 ? 4.062 -14.260 -6.645 1.00 88.12 111 ALA A CA 1
ATOM 874 C C . ALA A 1 111 ? 3.121 -13.956 -5.470 1.00 88.12 111 ALA A C 1
ATOM 876 O O . ALA A 1 111 ? 2.208 -13.137 -5.566 1.00 88.12 111 ALA A O 1
ATOM 877 N N . ASP A 1 112 ? 3.418 -14.564 -4.321 1.00 90.69 112 ASP A N 1
ATOM 878 C CA . ASP A 1 112 ? 2.755 -14.251 -3.059 1.00 90.69 112 ASP A CA 1
ATOM 879 C C . ASP A 1 112 ? 3.078 -12.818 -2.604 1.00 90.69 112 ASP A C 1
ATOM 881 O O . ASP A 1 112 ? 4.246 -12.414 -2.557 1.00 90.69 112 ASP A O 1
ATOM 885 N N . ILE A 1 113 ? 2.054 -12.067 -2.196 1.00 89.75 113 ILE A N 1
ATOM 886 C CA . ILE A 1 113 ? 2.198 -10.686 -1.714 1.00 89.75 113 ILE A CA 1
ATOM 887 C C . ILE A 1 113 ? 3.185 -10.591 -0.545 1.00 89.75 113 ILE A C 1
ATOM 889 O O . ILE A 1 113 ? 3.994 -9.665 -0.488 1.00 89.75 113 ILE A O 1
ATOM 893 N N . SER A 1 114 ? 3.213 -11.588 0.344 1.00 89.31 114 SER A N 1
ATOM 894 C CA . SER A 1 114 ? 4.145 -11.591 1.475 1.00 89.31 114 SER A CA 1
ATOM 895 C C . SER A 1 114 ? 5.5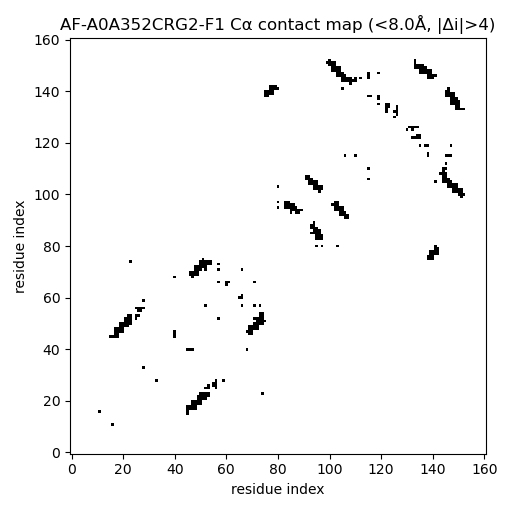95 -11.718 1.005 1.00 89.31 114 SER A C 1
ATOM 897 O O . SER A 1 114 ? 6.505 -11.210 1.658 1.00 89.31 114 SER A O 1
ATOM 899 N N . ALA A 1 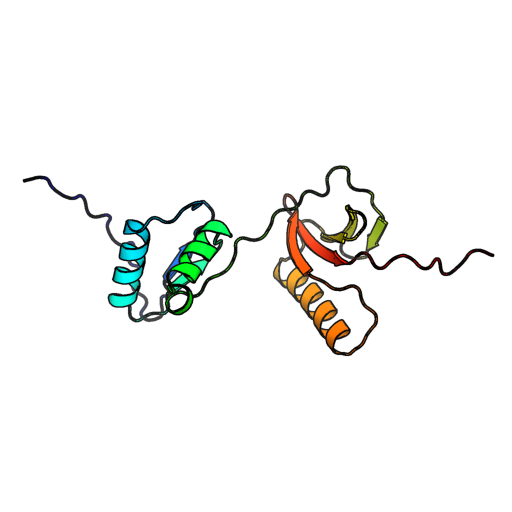115 ? 5.850 -12.388 -0.124 1.00 89.38 115 ALA A N 1
ATOM 900 C CA . ALA A 1 115 ? 7.178 -12.439 -0.730 1.00 89.38 115 ALA A CA 1
ATOM 901 C C . ALA A 1 115 ? 7.592 -11.084 -1.316 1.00 89.38 115 ALA A C 1
ATOM 903 O O . ALA A 1 115 ? 8.747 -10.686 -1.156 1.00 89.38 115 ALA A O 1
ATOM 904 N N . VAL A 1 116 ? 6.650 -10.370 -1.935 1.00 92.31 116 VAL A N 1
ATOM 905 C CA . VAL A 1 116 ? 6.865 -9.019 -2.471 1.00 92.31 116 VAL A CA 1
ATOM 906 C C . VAL A 1 116 ? 7.168 -8.029 -1.343 1.00 92.31 116 VAL A C 1
ATOM 908 O O . VAL A 1 116 ? 8.161 -7.307 -1.413 1.00 92.31 116 VAL A O 1
ATOM 911 N N . GLU A 1 117 ? 6.403 -8.061 -0.251 1.00 91.31 117 GLU A N 1
ATOM 912 C CA . GLU A 1 117 ? 6.670 -7.232 0.933 1.00 91.31 117 GLU A CA 1
ATOM 913 C C . GLU A 1 117 ? 8.031 -7.555 1.566 1.00 91.31 117 GLU A C 1
ATOM 915 O O . GLU A 1 117 ? 8.791 -6.650 1.907 1.00 91.31 117 GLU A O 1
ATOM 920 N N . ARG A 1 118 ? 8.414 -8.838 1.653 1.00 91.38 118 ARG A N 1
ATOM 921 C CA . ARG A 1 118 ? 9.754 -9.223 2.136 1.00 91.38 118 ARG A CA 1
ATOM 922 C C . ARG A 1 118 ? 10.876 -8.677 1.254 1.00 91.38 118 ARG A C 1
ATOM 924 O O . ARG A 1 118 ? 11.930 -8.324 1.779 1.00 91.38 118 ARG A O 1
ATOM 931 N N . GLU A 1 119 ? 10.693 -8.638 -0.065 1.00 90.56 119 GLU A N 1
ATOM 932 C CA . GLU A 1 119 ? 11.671 -8.044 -0.986 1.00 90.56 119 GLU A CA 1
ATOM 933 C C . GLU A 1 119 ? 11.820 -6.540 -0.722 1.00 90.56 119 GLU A C 1
ATOM 935 O O . GLU A 1 119 ? 12.941 -6.044 -0.582 1.00 90.56 119 GLU A O 1
ATOM 940 N N . ARG A 1 120 ? 10.696 -5.824 -0.597 1.00 93.19 120 ARG A N 1
ATOM 941 C CA . ARG A 1 120 ? 10.686 -4.396 -0.263 1.00 93.19 120 ARG A CA 1
ATOM 942 C C . ARG A 1 120 ? 11.385 -4.136 1.069 1.00 93.19 120 ARG A C 1
ATOM 944 O O . ARG A 1 120 ? 12.245 -3.262 1.142 1.00 93.19 120 ARG A O 1
ATOM 951 N N . GLU A 1 121 ? 11.078 -4.925 2.094 1.00 92.50 121 GLU A N 1
ATOM 952 C CA . GLU A 1 121 ? 11.654 -4.741 3.426 1.00 92.50 121 GLU A CA 1
ATOM 953 C C . GLU A 1 121 ? 13.164 -5.009 3.441 1.00 92.50 121 GLU A C 1
ATOM 955 O O . GLU A 1 121 ? 13.920 -4.279 4.078 1.00 92.50 121 GLU A O 1
ATOM 960 N N . LYS A 1 122 ? 13.646 -5.991 2.668 1.00 92.12 122 LYS A N 1
ATOM 961 C CA . LYS A 1 122 ? 15.089 -6.208 2.475 1.00 92.12 122 LYS A CA 1
ATOM 962 C C . LYS A 1 122 ? 15.762 -5.016 1.799 1.00 92.12 122 LYS A C 1
ATOM 964 O O . LYS A 1 122 ? 16.822 -4.597 2.259 1.00 92.12 122 LYS A O 1
ATOM 969 N N . ALA A 1 123 ? 15.165 -4.471 0.737 1.00 89.44 123 ALA A N 1
ATOM 970 C CA . ALA A 1 123 ? 15.700 -3.299 0.042 1.00 89.44 123 ALA A CA 1
ATOM 971 C C . ALA A 1 123 ? 15.735 -2.070 0.966 1.00 89.44 123 ALA A C 1
ATOM 973 O O . ALA A 1 123 ? 16.751 -1.382 1.055 1.00 89.44 123 ALA A O 1
ATOM 974 N N . ARG A 1 124 ? 14.661 -1.846 1.731 1.00 91.69 124 ARG A N 1
ATOM 975 C CA . ARG A 1 124 ? 14.584 -0.795 2.752 1.00 91.69 124 ARG A CA 1
ATOM 976 C C . ARG A 1 124 ? 15.653 -0.976 3.832 1.00 91.69 124 ARG A C 1
ATOM 978 O O . ARG A 1 124 ? 16.378 -0.034 4.139 1.00 91.69 124 ARG A O 1
ATOM 985 N N . ALA A 1 125 ? 15.796 -2.180 4.382 1.00 92.50 125 ALA A N 1
ATOM 986 C CA . ALA A 1 125 ? 16.797 -2.476 5.402 1.00 92.50 125 ALA A CA 1
ATOM 987 C C . ALA A 1 125 ? 18.234 -2.316 4.877 1.00 92.50 125 ALA A C 1
ATOM 989 O O . ALA A 1 125 ? 19.101 -1.855 5.614 1.00 92.50 125 ALA A O 1
ATOM 990 N N . ALA A 1 126 ? 18.497 -2.676 3.618 1.00 92.75 126 ALA A N 1
ATOM 991 C CA . ALA A 1 126 ? 19.786 -2.455 2.967 1.00 92.75 126 ALA A CA 1
ATOM 992 C C . ALA A 1 126 ? 20.116 -0.958 2.856 1.00 92.75 126 ALA A C 1
ATOM 994 O O . ALA A 1 126 ? 21.213 -0.550 3.240 1.00 92.75 126 ALA A O 1
ATOM 995 N N . LEU A 1 127 ? 19.154 -0.139 2.420 1.00 89.38 127 LEU A N 1
ATOM 996 C CA . LEU A 1 127 ? 19.306 1.315 2.347 1.00 89.38 127 LEU A CA 1
ATOM 997 C C . LEU A 1 127 ? 19.604 1.928 3.721 1.00 89.38 127 LEU A C 1
ATOM 999 O O . LEU A 1 127 ? 20.543 2.705 3.861 1.00 89.38 127 LEU A O 1
ATOM 1003 N N . LEU A 1 128 ? 18.847 1.540 4.754 1.00 93.06 128 LEU A N 1
ATOM 1004 C CA . LEU A 1 128 ? 19.056 2.020 6.128 1.00 93.06 128 LEU A CA 1
ATOM 1005 C C . LEU A 1 128 ? 20.426 1.621 6.699 1.00 93.06 128 LEU A C 1
ATOM 1007 O O . LEU A 1 128 ? 20.935 2.284 7.597 1.00 93.06 128 LEU A O 1
ATOM 1011 N N . LYS A 1 129 ? 21.039 0.559 6.167 1.00 94.50 129 LYS A N 1
ATOM 1012 C CA . LYS A 1 129 ? 22.410 0.136 6.487 1.00 94.50 129 LYS A CA 1
ATOM 1013 C C . LYS A 1 129 ? 23.479 0.860 5.656 1.00 94.50 129 LYS A C 1
ATOM 1015 O O . LYS A 1 129 ? 24.649 0.502 5.746 1.00 94.50 129 LYS A O 1
ATOM 1020 N N . GLY A 1 130 ? 23.098 1.851 4.850 1.00 90.38 130 GLY A N 1
ATOM 1021 C CA . GLY A 1 130 ? 24.009 2.644 4.024 1.00 90.38 130 GLY A CA 1
ATOM 1022 C C . GLY A 1 130 ? 24.414 1.984 2.706 1.00 90.38 130 GLY A C 1
ATOM 1023 O O . GLY A 1 130 ? 25.346 2.458 2.060 1.00 90.38 130 GLY A O 1
ATOM 1024 N N . LEU A 1 131 ? 23.752 0.896 2.287 1.00 88.88 131 LEU A N 1
ATOM 1025 C CA . LEU A 1 131 ? 24.026 0.295 0.980 1.00 88.88 131 LEU A CA 1
ATOM 1026 C C . LEU A 1 131 ? 23.418 1.155 -0.142 1.00 88.88 131 LEU A C 1
ATOM 1028 O O . LEU A 1 131 ? 22.278 1.606 -0.005 1.00 88.88 131 LEU A O 1
ATOM 1032 N N . PRO A 1 132 ? 24.130 1.346 -1.270 1.00 83.44 132 PRO A N 1
ATOM 1033 C CA . PRO A 1 132 ? 23.657 2.155 -2.390 1.00 83.44 132 PRO A CA 1
ATOM 1034 C C . PRO A 1 132 ? 22.606 1.386 -3.205 1.00 83.44 132 PRO A C 1
ATOM 1036 O O . PRO A 1 132 ? 22.895 0.819 -4.257 1.00 83.44 132 PRO A O 1
ATOM 1039 N N . THR A 1 133 ? 21.380 1.329 -2.692 1.00 85.75 133 THR A N 1
ATOM 1040 C CA . THR A 1 133 ? 20.214 0.735 -3.360 1.00 85.75 133 THR A CA 1
ATOM 1041 C C . THR A 1 133 ? 19.174 1.808 -3.664 1.00 85.75 133 THR A C 1
ATOM 1043 O O . THR A 1 133 ? 19.076 2.797 -2.944 1.00 85.75 133 THR A O 1
ATOM 1046 N N . ALA A 1 134 ? 18.369 1.597 -4.708 1.00 86.06 134 ALA A N 1
ATOM 1047 C CA . ALA A 1 134 ? 17.230 2.464 -5.006 1.00 86.06 134 ALA A CA 1
ATOM 1048 C C . ALA A 1 134 ? 16.254 2.512 -3.826 1.00 86.06 134 ALA A C 1
ATOM 1050 O O . ALA A 1 134 ? 15.990 1.486 -3.183 1.00 86.06 134 ALA A O 1
ATOM 1051 N N . ILE A 1 135 ? 15.702 3.698 -3.566 1.00 88.19 135 ILE A N 1
ATOM 1052 C CA . ILE A 1 135 ? 14.655 3.877 -2.564 1.00 88.19 135 ILE A CA 1
ATOM 1053 C C . ILE A 1 135 ? 13.416 3.108 -3.028 1.00 88.19 135 ILE A C 1
ATOM 1055 O O . ILE A 1 135 ? 12.955 3.285 -4.153 1.00 88.19 135 ILE A O 1
ATOM 1059 N N . SER A 1 136 ? 12.879 2.244 -2.164 1.00 89.44 136 SER A N 1
ATOM 1060 C CA . SER A 1 136 ? 11.607 1.551 -2.400 1.00 89.44 136 SER A CA 1
ATOM 1061 C C . SER A 1 136 ? 10.467 2.311 -1.720 1.00 89.44 136 SER A C 1
ATOM 1063 O O . SER A 1 136 ? 10.518 2.558 -0.514 1.00 89.44 136 SER A O 1
ATOM 1065 N N . TYR A 1 137 ? 9.444 2.693 -2.487 1.00 88.12 137 TYR A N 1
ATOM 1066 C CA . TYR A 1 137 ? 8.317 3.481 -1.987 1.00 88.12 137 TYR A CA 1
ATOM 1067 C C . TYR A 1 137 ? 7.240 2.576 -1.378 1.00 88.12 137 TYR A C 1
ATOM 1069 O O . TYR A 1 137 ? 7.182 2.404 -0.157 1.00 88.12 137 TYR A O 1
ATOM 1077 N N . ASP A 1 138 ? 6.408 1.962 -2.215 1.00 88.31 138 ASP A N 1
ATOM 1078 C CA . ASP A 1 138 ? 5.242 1.168 -1.830 1.00 88.31 138 ASP A CA 1
ATOM 1079 C C . ASP A 1 138 ? 5.094 -0.108 -2.678 1.00 88.31 138 ASP A C 1
ATOM 1081 O O . ASP A 1 138 ? 5.671 -0.237 -3.763 1.00 88.31 138 ASP A O 1
ATOM 1085 N N . VAL A 1 139 ? 4.333 -1.069 -2.140 1.00 93.44 139 VAL A N 1
ATOM 1086 C CA . VAL A 1 139 ? 3.812 -2.217 -2.893 1.00 93.44 139 VAL A CA 1
ATOM 1087 C C . VAL A 1 139 ? 2.479 -1.815 -3.512 1.00 93.44 139 VAL A C 1
ATOM 1089 O O . VAL A 1 139 ? 1.633 -1.214 -2.850 1.00 93.44 139 VAL A O 1
ATOM 1092 N N . VAL A 1 140 ? 2.301 -2.144 -4.787 1.00 95.00 140 VAL A N 1
ATOM 1093 C CA . VAL A 1 140 ? 1.138 -1.759 -5.587 1.00 95.00 140 VAL A CA 1
ATOM 1094 C C . VAL A 1 140 ? 0.542 -2.962 -6.309 1.00 95.00 140 VAL A C 1
ATOM 1096 O O . VAL A 1 140 ? 1.234 -3.940 -6.604 1.00 95.00 140 VAL A O 1
ATOM 1099 N N . ARG A 1 141 ? -0.746 -2.874 -6.632 1.00 94.06 141 ARG A N 1
ATOM 1100 C CA . ARG A 1 141 ? -1.444 -3.820 -7.505 1.00 94.06 141 ARG A CA 1
ATOM 1101 C C . ARG A 1 141 ? -1.175 -3.450 -8.965 1.00 94.06 141 ARG A C 1
ATOM 1103 O O . ARG A 1 141 ? -1.254 -2.273 -9.314 1.00 94.06 141 ARG A O 1
ATOM 1110 N N . VAL A 1 142 ? -0.880 -4.438 -9.809 1.00 94.94 142 VAL A N 1
ATOM 1111 C CA . VAL A 1 142 ? -0.641 -4.264 -11.252 1.00 94.94 142 VAL A CA 1
ATOM 1112 C C . VAL A 1 142 ? -1.425 -5.331 -12.007 1.00 94.94 142 VAL A C 1
ATOM 1114 O O . VAL A 1 142 ? -0.955 -6.458 -12.165 1.00 94.94 142 VAL A O 1
ATOM 1117 N N . GLY A 1 143 ? -2.649 -4.997 -12.422 1.00 91.25 143 GLY A N 1
ATOM 1118 C CA . GLY A 1 143 ? -3.607 -5.989 -12.922 1.00 91.25 143 GLY A CA 1
ATOM 1119 C C . GLY A 1 143 ? -3.827 -7.100 -11.887 1.00 91.25 143 GLY A C 1
ATOM 1120 O O . GLY A 1 143 ? -4.173 -6.824 -10.735 1.00 91.25 143 GLY A O 1
ATOM 1121 N N . ASP A 1 144 ? -3.547 -8.341 -12.285 1.00 90.38 144 ASP A N 1
ATOM 1122 C CA . ASP A 1 144 ? -3.630 -9.527 -11.418 1.00 90.38 144 ASP A CA 1
ATOM 1123 C C . ASP A 1 144 ? -2.330 -9.833 -10.651 1.00 90.38 144 ASP A C 1
ATOM 1125 O O . ASP A 1 144 ? -2.256 -10.809 -9.911 1.00 90.38 144 ASP A O 1
ATOM 1129 N N . SER A 1 145 ? -1.287 -9.018 -10.828 1.00 93.50 145 SER A N 1
ATOM 1130 C CA . SER A 1 145 ? 0.018 -9.175 -10.172 1.00 93.50 145 SER A CA 1
ATOM 1131 C C . SER A 1 145 ? 0.276 -8.071 -9.143 1.00 93.50 145 SER A C 1
ATOM 1133 O O . SER A 1 145 ? -0.521 -7.148 -8.951 1.00 93.50 145 SER A O 1
ATOM 1135 N N . TYR A 1 146 ? 1.437 -8.142 -8.495 1.00 95.44 146 TYR A N 1
ATOM 1136 C CA . TYR A 1 146 ? 1.936 -7.104 -7.596 1.00 95.44 146 TYR A CA 1
ATOM 1137 C C . TYR A 1 146 ? 3.218 -6.480 -8.139 1.00 95.44 146 TYR A C 1
ATOM 1139 O O . TYR A 1 146 ? 3.977 -7.106 -8.883 1.00 95.44 146 TYR A O 1
ATOM 1147 N N . GLY A 1 147 ? 3.482 -5.244 -7.734 1.00 95.19 147 GLY A N 1
ATOM 1148 C CA . GLY A 1 147 ? 4.709 -4.533 -8.050 1.00 95.19 147 GLY A CA 1
ATOM 1149 C C . GLY A 1 147 ? 5.269 -3.782 -6.852 1.00 95.19 147 GLY A C 1
ATOM 1150 O O . GLY A 1 147 ? 4.554 -3.499 -5.896 1.00 95.19 147 GLY A O 1
ATOM 1151 N N . ILE A 1 148 ? 6.553 -3.440 -6.916 1.00 95.00 148 ILE A N 1
ATOM 1152 C CA . ILE A 1 148 ? 7.172 -2.470 -6.004 1.00 95.00 148 ILE A CA 1
ATOM 1153 C C . ILE A 1 148 ? 7.622 -1.279 -6.837 1.00 95.00 148 ILE A C 1
ATOM 1155 O O . ILE A 1 148 ? 8.295 -1.463 -7.859 1.00 95.00 148 ILE A O 1
ATOM 1159 N N . VAL A 1 149 ? 7.268 -0.076 -6.392 1.00 95.12 149 VAL A N 1
ATOM 1160 C CA . VAL A 1 149 ? 7.744 1.164 -7.009 1.00 95.12 149 VAL A CA 1
ATOM 1161 C C . VAL A 1 149 ? 9.058 1.583 -6.362 1.00 95.12 149 VAL A C 1
ATOM 1163 O O . VAL A 1 149 ? 9.181 1.616 -5.136 1.00 95.12 149 VAL A O 1
ATOM 1166 N N . PHE A 1 150 ? 10.037 1.906 -7.198 1.00 93.44 150 PHE A N 1
ATOM 1167 C CA . PHE A 1 150 ? 11.350 2.381 -6.786 1.00 93.44 150 PHE A CA 1
ATOM 1168 C C . PHE A 1 150 ? 11.664 3.732 -7.420 1.00 93.44 150 PHE A C 1
ATOM 1170 O O . PHE A 1 150 ? 11.128 4.082 -8.475 1.00 93.44 150 PHE A O 1
ATOM 1177 N N . GLU A 1 151 ? 12.579 4.457 -6.792 1.00 92.38 151 GLU A N 1
ATOM 1178 C CA . GLU A 1 151 ? 13.274 5.581 -7.408 1.00 92.38 151 GLU A CA 1
ATOM 1179 C C . GLU A 1 151 ? 14.060 5.117 -8.644 1.00 92.38 151 GLU A C 1
ATOM 1181 O O . GLU A 1 151 ? 14.706 4.062 -8.646 1.00 92.38 151 GLU A O 1
ATOM 1186 N N . MET A 1 152 ? 14.031 5.928 -9.698 1.00 87.38 152 MET A N 1
ATOM 1187 C CA . MET A 1 152 ? 14.930 5.787 -10.831 1.00 87.38 152 MET A CA 1
ATOM 1188 C C . MET A 1 152 ? 16.297 6.351 -10.444 1.00 87.38 152 MET A C 1
ATOM 1190 O O . MET A 1 152 ? 16.541 7.551 -10.541 1.00 87.38 152 MET A O 1
ATOM 1194 N N . ILE A 1 153 ? 17.228 5.481 -10.053 1.00 81.19 153 ILE A N 1
ATOM 1195 C CA . ILE A 1 153 ? 18.629 5.896 -9.974 1.00 81.19 153 ILE A CA 1
ATOM 1196 C C . ILE A 1 153 ? 19.107 6.115 -11.409 1.00 81.19 153 ILE A C 1
ATOM 1198 O O . ILE A 1 153 ? 19.158 5.178 -12.212 1.00 81.19 153 ILE A O 1
ATOM 1202 N N . GLY A 1 154 ? 19.444 7.366 -11.731 1.00 64.38 154 GLY A N 1
ATOM 1203 C CA . GLY A 1 154 ? 20.025 7.733 -13.015 1.00 64.38 154 GLY A CA 1
ATOM 1204 C C . GLY A 1 154 ? 21.174 6.789 -13.357 1.00 64.38 154 GLY A C 1
ATOM 1205 O O . GLY A 1 154 ? 22.124 6.634 -12.589 1.00 64.38 154 GLY A O 1
ATOM 1206 N N . ALA A 1 155 ? 21.077 6.120 -14.503 1.00 48.25 155 ALA A N 1
ATOM 1207 C CA . ALA A 1 155 ? 22.134 5.238 -14.954 1.00 48.25 155 ALA A CA 1
ATOM 1208 C C . ALA A 1 155 ? 23.388 6.074 -15.242 1.00 48.25 155 ALA A C 1
ATOM 1210 O O . ALA A 1 155 ? 23.498 6.703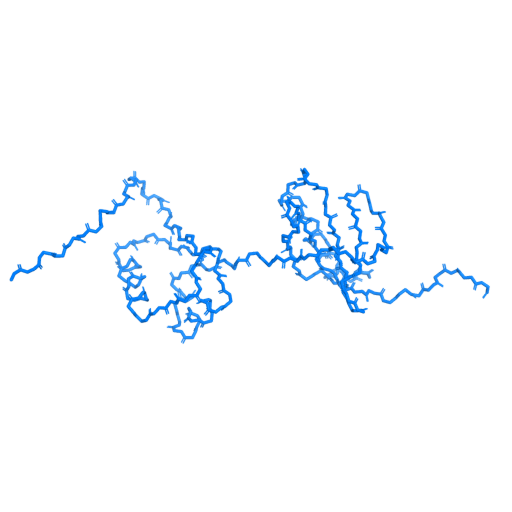 -16.294 1.00 48.25 155 ALA A O 1
ATOM 1211 N N . CYS A 1 156 ? 24.375 6.030 -14.347 1.00 37.47 156 CYS A N 1
ATOM 1212 C CA . CYS A 1 156 ? 25.745 6.211 -14.789 1.00 37.47 156 CYS A CA 1
ATOM 1213 C C . CYS A 1 156 ? 26.059 4.989 -15.662 1.00 37.47 156 CYS A C 1
ATOM 1215 O O . CYS A 1 156 ? 26.084 3.858 -15.172 1.00 37.47 156 CYS A O 1
ATOM 1217 N N . ARG A 1 157 ? 26.207 5.194 -16.978 1.00 38.06 157 ARG A N 1
ATOM 1218 C CA . ARG A 1 157 ? 26.687 4.160 -17.903 1.00 38.06 157 ARG A CA 1
ATOM 1219 C C . ARG A 1 157 ? 28.067 3.706 -17.425 1.00 38.06 157 ARG A C 1
ATOM 1221 O O . ARG A 1 157 ? 29.074 4.303 -17.791 1.00 38.06 157 ARG A O 1
ATOM 1228 N N . SER A 1 158 ? 28.132 2.628 -16.649 1.00 45.53 158 SER A N 1
ATOM 1229 C CA . SER A 1 158 ? 29.370 1.865 -16.531 1.00 45.53 158 SER A CA 1
ATOM 1230 C C . SER A 1 158 ? 29.593 1.168 -17.874 1.00 45.53 158 SER A C 1
ATOM 1232 O O . SER A 1 158 ? 28.989 0.139 -18.167 1.00 45.53 158 SER A O 1
ATOM 1234 N N . GLY A 1 159 ? 30.388 1.808 -18.735 1.00 43.16 159 GLY A N 1
ATOM 1235 C CA . GLY A 1 159 ? 30.886 1.237 -19.983 1.00 43.16 159 GLY A CA 1
ATOM 1236 C C . GLY A 1 159 ? 30.247 1.782 -21.263 1.00 43.16 159 GLY A C 1
ATOM 1237 O O . GLY A 1 159 ? 29.289 1.215 -21.786 1.00 43.16 159 GLY A O 1
ATOM 1238 N N . ARG A 1 160 ? 30.87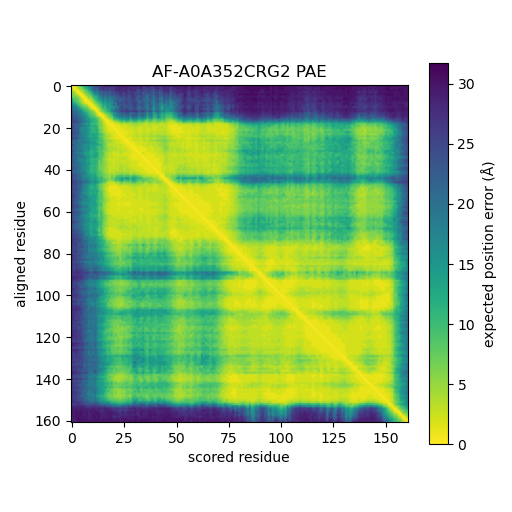4 2.811 -21.848 1.00 36.38 160 ARG A N 1
ATOM 1239 C CA . ARG A 1 160 ? 31.422 2.744 -23.218 1.00 36.38 160 ARG A CA 1
ATOM 1240 C C . ARG A 1 160 ? 32.301 3.967 -23.528 1.00 36.38 160 ARG A C 1
ATOM 1242 O O . ARG A 1 160 ? 31.764 5.051 -23.723 1.00 36.38 160 ARG A O 1
ATOM 1249 N N . ARG A 1 161 ? 33.588 3.648 -23.724 1.00 38.22 161 ARG A N 1
ATOM 1250 C CA . ARG A 1 161 ? 34.729 4.411 -24.270 1.00 38.22 161 ARG A CA 1
ATOM 1251 C C . ARG A 1 161 ? 35.397 5.412 -23.342 1.00 38.22 161 ARG A C 1
ATOM 1253 O O . ARG A 1 161 ? 34.747 6.405 -22.973 1.00 38.22 161 ARG A O 1
#

Solvent-accessible surface area (backbone atoms only — not comparable to full-atom values): 9660 Å² total; per-residue (Å²): 142,81,85,79,84,73,80,78,80,91,75,76,94,49,99,82,57,63,51,72,44,80,28,72,88,46,75,71,75,51,79,68,53,52,51,51,53,52,51,45,62,71,72,40,93,54,69,36,34,36,33,33,31,34,72,66,34,46,50,51,31,55,77,72,53,45,56,82,70,29,52,78,36,69,42,72,50,74,49,86,68,83,92,41,52,76,79,46,76,56,98,64,30,43,27,30,41,76,52,94,60,29,2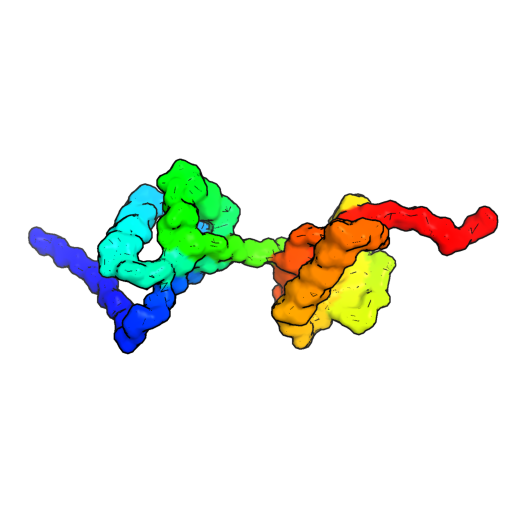7,33,42,34,36,46,68,86,59,54,66,69,58,53,50,51,51,49,50,49,46,47,52,41,38,78,71,69,44,99,57,61,57,64,76,52,69,29,37,36,86,87,24,42,26,40,35,28,46,47,72,76,80,74,76,85,80,82,136

pLDDT: mean 83.09, std 17.65, range [33.16, 95.94]